Protein AF-A0A2D8MC26-F1 (afdb_monomer_lite)

Structure (mmCIF, N/CA/C/O backbone):
data_AF-A0A2D8MC26-F1
#
_entry.id   AF-A0A2D8MC26-F1
#
loop_
_atom_site.group_PDB
_atom_site.id
_atom_site.type_symbol
_atom_site.label_atom_id
_atom_site.label_alt_id
_atom_site.label_comp_id
_atom_site.label_asym_id
_atom_site.label_entity_id
_atom_site.label_seq_id
_atom_site.pdbx_PDB_ins_code
_atom_site.Cartn_x
_atom_site.Cartn_y
_atom_site.Cartn_z
_atom_site.occupancy
_atom_site.B_iso_or_equiv
_atom_site.auth_seq_id
_atom_site.auth_comp_id
_atom_site.auth_asym_id
_atom_site.auth_atom_id
_atom_site.pdbx_PDB_model_num
ATOM 1 N N . MET A 1 1 ? -9.776 34.701 25.695 1.00 35.31 1 MET A N 1
ATOM 2 C CA . MET A 1 1 ? -8.704 33.719 25.961 1.00 35.31 1 MET A CA 1
ATOM 3 C C . MET A 1 1 ? -8.694 32.726 24.817 1.00 35.31 1 MET A C 1
ATOM 5 O O . MET A 1 1 ? -9.728 32.146 24.522 1.00 35.31 1 MET A O 1
ATOM 9 N N . ALA A 1 2 ? -7.568 32.663 24.114 1.00 38.56 2 ALA A N 1
ATOM 10 C CA . ALA A 1 2 ? -7.334 31.836 22.940 1.00 38.56 2 ALA A CA 1
ATOM 11 C C . ALA A 1 2 ? -7.118 30.366 23.314 1.00 38.56 2 ALA A C 1
ATOM 13 O O . ALA A 1 2 ? -6.585 30.114 24.386 1.00 38.56 2 ALA A O 1
ATOM 14 N N . LEU A 1 3 ? -7.413 29.456 22.381 1.00 38.03 3 LEU A N 1
ATOM 15 C CA . LEU A 1 3 ? -6.476 28.418 21.933 1.00 38.03 3 LEU A CA 1
ATOM 16 C C . LEU A 1 3 ? -6.788 28.076 20.465 1.00 38.03 3 LEU A C 1
ATOM 18 O O . LEU A 1 3 ? -7.494 27.128 20.141 1.00 38.03 3 LEU A O 1
ATOM 22 N N . THR A 1 4 ? -6.243 28.890 19.566 1.00 43.34 4 THR A N 1
ATOM 23 C CA . THR A 1 4 ? -5.916 28.496 18.196 1.00 43.34 4 THR A CA 1
ATOM 24 C C . THR A 1 4 ? -4.873 27.381 18.247 1.00 43.34 4 THR A C 1
ATOM 26 O O . THR A 1 4 ? -3.757 27.596 18.719 1.00 43.34 4 THR A O 1
ATOM 29 N N . ARG A 1 5 ? -5.197 26.194 17.727 1.00 38.28 5 ARG A N 1
ATOM 30 C CA . ARG A 1 5 ? -4.189 25.199 17.346 1.00 38.28 5 ARG A CA 1
ATOM 31 C C . ARG A 1 5 ? -4.563 24.664 15.973 1.00 38.28 5 ARG A C 1
ATOM 33 O O . ARG A 1 5 ? -5.596 24.026 15.809 1.00 38.28 5 ARG A O 1
ATOM 40 N N . GLY A 1 6 ? -3.764 25.066 14.988 1.00 35.97 6 GLY A N 1
ATOM 41 C CA . GLY A 1 6 ? -4.011 24.834 13.576 1.00 35.97 6 GLY A CA 1
ATOM 42 C C . GLY A 1 6 ? -4.187 23.357 13.256 1.00 35.97 6 GLY A C 1
ATOM 43 O O . GLY A 1 6 ? -3.288 22.554 13.490 1.00 35.97 6 GLY A O 1
ATOM 44 N N . ALA A 1 7 ? -5.329 23.025 12.665 1.00 36.72 7 ALA A N 1
ATOM 45 C CA . ALA A 1 7 ? -5.378 21.930 11.719 1.00 36.72 7 ALA A CA 1
ATOM 46 C C . ALA A 1 7 ? -4.773 22.485 10.428 1.00 36.72 7 ALA A C 1
ATOM 48 O O . ALA A 1 7 ? -5.337 23.390 9.809 1.00 36.72 7 ALA A O 1
ATOM 49 N N . GLY A 1 8 ? -3.560 22.032 10.112 1.00 31.98 8 GLY A N 1
ATOM 50 C CA . GLY A 1 8 ? -2.869 22.385 8.882 1.00 31.98 8 GLY A CA 1
ATOM 51 C C . GLY A 1 8 ? -3.785 22.180 7.681 1.00 31.98 8 GLY A C 1
ATOM 52 O O . GLY A 1 8 ? -4.569 21.232 7.635 1.00 31.98 8 GLY A O 1
ATOM 53 N N . ALA A 1 9 ? -3.704 23.111 6.735 1.00 32.16 9 ALA A N 1
ATOM 54 C CA . ALA A 1 9 ? -4.374 23.005 5.453 1.00 32.16 9 ALA A CA 1
ATOM 55 C C . ALA A 1 9 ? -4.124 21.611 4.856 1.00 32.16 9 ALA A C 1
ATOM 57 O O . ALA A 1 9 ? -2.971 21.215 4.695 1.00 32.16 9 ALA A O 1
ATOM 58 N N . CYS A 1 10 ? -5.198 20.874 4.554 1.00 43.25 10 CYS A N 1
ATOM 59 C CA . CYS A 1 10 ? -5.118 19.660 3.748 1.00 43.25 10 CYS A CA 1
ATOM 60 C C . CYS A 1 10 ? -4.499 20.045 2.393 1.00 43.25 10 CYS A C 1
ATOM 62 O O . CYS A 1 10 ? -5.097 20.858 1.680 1.00 43.25 10 CYS A O 1
ATOM 64 N N . PRO A 1 11 ? -3.301 19.549 2.041 1.00 40.38 11 PRO A N 1
ATOM 65 C CA . PRO A 1 11 ? -2.683 19.901 0.777 1.00 40.38 11 PRO A CA 1
ATOM 66 C C . PRO A 1 11 ? -3.402 19.150 -0.347 1.00 40.38 11 PRO A C 1
ATOM 68 O O . PRO A 1 11 ? -3.291 17.936 -0.445 1.00 40.38 11 PRO A O 1
ATOM 71 N N . GLY A 1 12 ? -4.123 19.887 -1.195 1.00 38.31 12 GLY A N 1
ATOM 72 C CA . GLY A 1 12 ? -4.614 19.407 -2.488 1.00 38.31 12 GLY A CA 1
ATOM 73 C C . GLY A 1 12 ? -5.840 18.496 -2.411 1.00 38.31 12 GLY A C 1
ATOM 74 O O . GLY A 1 12 ? -5.843 17.441 -1.791 1.00 38.31 12 GLY A O 1
ATOM 75 N N . THR A 1 13 ? -6.909 18.911 -3.074 1.00 45.69 13 THR A N 1
ATOM 76 C CA . THR A 1 13 ? -8.186 18.207 -3.189 1.00 45.69 13 THR A CA 1
ATOM 77 C C . THR A 1 13 ? -8.021 16.879 -3.940 1.00 45.69 13 THR A C 1
ATOM 79 O O . THR A 1 13 ? -8.183 16.810 -5.154 1.00 45.69 13 THR A O 1
ATOM 82 N N . GLY A 1 14 ? -7.703 15.813 -3.208 1.00 47.81 14 GLY A N 1
ATOM 83 C CA . GLY A 1 14 ? -7.915 14.426 -3.610 1.00 47.81 14 GLY A CA 1
ATOM 84 C C . GLY A 1 14 ? -8.929 13.808 -2.655 1.00 47.81 14 GLY A C 1
ATOM 85 O O . GLY A 1 14 ? -8.631 13.612 -1.480 1.00 47.81 14 GLY A O 1
ATOM 86 N N . TYR A 1 15 ? -10.151 13.555 -3.119 1.00 54.53 15 TYR A N 1
ATOM 87 C CA . TYR A 1 15 ? -11.130 12.827 -2.315 1.00 54.53 15 TYR A CA 1
ATOM 88 C C . TYR A 1 15 ? -10.823 11.333 -2.428 1.00 54.53 15 TYR A C 1
ATOM 90 O O . TYR A 1 15 ? -10.965 10.762 -3.506 1.00 54.53 15 TYR A O 1
ATOM 98 N N . VAL A 1 16 ? -10.411 10.704 -1.326 1.00 58.81 16 VAL A N 1
ATOM 99 C CA . VAL A 1 16 ? -10.297 9.241 -1.250 1.00 58.81 16 VAL A CA 1
ATOM 100 C C . VAL A 1 16 ? -11.665 8.681 -0.882 1.00 58.81 16 VAL A C 1
ATOM 102 O O . VAL A 1 16 ? -12.264 9.095 0.113 1.00 58.81 16 VAL A O 1
ATOM 105 N N . ARG A 1 17 ? -12.180 7.739 -1.673 1.00 67.69 17 ARG A N 1
ATOM 106 C CA . ARG A 1 17 ? -13.452 7.083 -1.370 1.00 67.69 17 ARG A CA 1
ATOM 107 C C . ARG A 1 17 ? -13.255 6.071 -0.243 1.00 67.69 17 ARG A C 1
ATOM 109 O O . ARG A 1 17 ? -12.602 5.049 -0.423 1.00 67.69 17 ARG A O 1
ATOM 116 N N . LEU A 1 18 ? -13.861 6.310 0.911 1.00 63.62 18 LEU A N 1
ATOM 117 C CA . LEU A 1 18 ? -13.946 5.289 1.954 1.00 63.62 18 LEU A CA 1
ATOM 118 C C . LEU A 1 18 ? -15.093 4.336 1.602 1.00 63.62 18 LEU A C 1
ATOM 120 O O . LEU A 1 18 ? -16.228 4.773 1.408 1.00 63.62 18 LEU A O 1
ATOM 124 N N . ILE A 1 19 ? -14.781 3.052 1.442 1.00 62.19 19 ILE A N 1
ATOM 125 C CA . ILE A 1 19 ? -15.764 1.991 1.215 1.00 62.19 19 ILE A CA 1
ATOM 126 C C . ILE A 1 19 ? -15.783 1.138 2.481 1.00 62.19 19 ILE A C 1
ATOM 128 O O . ILE A 1 19 ? -14.904 0.315 2.713 1.00 62.19 19 ILE A O 1
ATOM 132 N N . GLU A 1 20 ? -16.774 1.381 3.331 1.00 60.00 20 GLU A N 1
ATOM 133 C CA . GLU A 1 20 ? -16.921 0.707 4.619 1.00 60.00 20 GLU A CA 1
ATOM 134 C C . GLU A 1 20 ? -17.769 -0.557 4.429 1.00 60.00 20 GLU A C 1
ATOM 136 O O . GLU A 1 20 ? -18.951 -0.477 4.093 1.00 60.00 20 GLU A O 1
ATOM 141 N N . THR A 1 21 ? -17.156 -1.732 4.583 1.00 55.16 21 THR A N 1
ATOM 142 C CA . THR A 1 21 ? -17.836 -3.032 4.437 1.00 55.16 21 THR A CA 1
ATOM 143 C C . THR A 1 21 ? -18.384 -3.582 5.757 1.00 55.16 21 THR A C 1
ATOM 145 O O . THR A 1 21 ? -19.333 -4.356 5.735 1.00 55.16 21 THR A O 1
ATOM 148 N N . GLU A 1 22 ? -17.863 -3.119 6.896 1.00 54.72 22 GLU A N 1
ATOM 149 C CA . GLU A 1 22 ? -18.443 -3.259 8.242 1.00 54.72 22 GLU A CA 1
ATOM 150 C C . GLU A 1 22 ? -18.101 -2.008 9.071 1.00 54.72 22 GLU A C 1
ATOM 152 O O . GLU A 1 22 ? -17.543 -1.067 8.513 1.00 54.72 22 GLU A O 1
ATOM 157 N N . ALA A 1 23 ? -18.441 -1.971 10.370 1.00 48.28 23 ALA A N 1
ATOM 158 C CA . ALA A 1 23 ? -18.174 -0.871 11.308 1.00 48.28 23 ALA A CA 1
ATOM 159 C C . ALA A 1 23 ? -16.666 -0.553 11.447 1.00 48.28 23 ALA A C 1
ATOM 161 O O . ALA A 1 23 ? -16.026 -0.833 12.462 1.00 48.28 23 ALA A O 1
ATOM 162 N N . ALA A 1 24 ? -16.086 0.016 10.399 1.00 55.34 24 ALA A N 1
ATOM 163 C CA . ALA A 1 24 ? -14.725 0.485 10.319 1.00 55.34 24 ALA A CA 1
ATOM 164 C C . ALA A 1 24 ? -14.661 1.856 10.986 1.00 55.34 24 ALA A C 1
ATOM 166 O O . ALA A 1 24 ? -15.517 2.715 10.786 1.00 55.34 24 ALA A O 1
ATOM 167 N N . SER A 1 25 ? -13.659 2.061 11.837 1.00 65.00 25 SER A N 1
ATOM 168 C CA . SER A 1 25 ? -13.464 3.366 12.450 1.00 65.00 25 SER A CA 1
ATOM 169 C C . SER A 1 25 ? -12.679 4.263 11.485 1.00 65.00 25 SER A C 1
ATOM 171 O O . SER A 1 25 ? -11.644 3.830 10.971 1.00 65.00 25 SER A O 1
ATOM 173 N N . PRO A 1 26 ? -13.063 5.540 11.304 1.00 68.62 26 PRO A N 1
ATOM 174 C CA . PRO A 1 26 ? -12.277 6.513 10.537 1.00 68.62 26 PRO A CA 1
ATOM 175 C C . PRO A 1 26 ? -10.796 6.576 10.960 1.00 68.62 26 PRO A C 1
ATOM 177 O O . PRO A 1 26 ? -9.916 6.892 10.160 1.00 68.62 26 PRO A O 1
ATOM 180 N N . GLY A 1 27 ? -10.504 6.217 12.217 1.00 81.75 27 GLY A N 1
ATOM 181 C CA . GLY A 1 27 ? -9.145 6.090 12.740 1.00 81.75 27 GLY A CA 1
ATOM 182 C C . GLY A 1 27 ? -8.311 4.997 12.064 1.00 81.75 27 GLY A C 1
ATOM 183 O O . GLY A 1 27 ? -7.124 5.214 11.840 1.00 81.75 27 GLY A O 1
ATOM 184 N N . ARG A 1 28 ? -8.900 3.855 11.681 1.00 85.12 28 ARG A N 1
ATOM 185 C CA . ARG A 1 28 ? -8.176 2.791 10.964 1.00 85.12 28 ARG A CA 1
ATOM 186 C C . ARG A 1 28 ? -7.791 3.231 9.555 1.00 85.12 28 ARG A C 1
ATOM 188 O O . ARG A 1 28 ? -6.718 2.870 9.085 1.00 85.12 28 ARG A O 1
ATOM 195 N N . ALA A 1 29 ? -8.650 3.976 8.858 1.00 84.44 29 ALA A N 1
ATOM 196 C CA . ALA A 1 29 ? -8.344 4.488 7.519 1.00 84.44 29 ALA A CA 1
ATOM 197 C C . ALA A 1 29 ? -7.187 5.497 7.563 1.00 84.44 29 ALA A C 1
ATOM 199 O O . ALA A 1 29 ? -6.225 5.375 6.804 1.00 84.44 29 ALA A O 1
ATOM 200 N N . ALA A 1 30 ? -7.237 6.439 8.511 1.00 86.06 30 ALA A N 1
ATOM 201 C CA . ALA A 1 30 ? -6.153 7.391 8.743 1.00 86.06 30 ALA A CA 1
ATOM 202 C C . ALA A 1 30 ? -4.840 6.691 9.138 1.00 86.06 30 ALA A C 1
ATOM 204 O O . ALA A 1 30 ? -3.775 7.046 8.638 1.00 86.06 30 ALA A O 1
ATOM 205 N N . TRP A 1 31 ? -4.916 5.664 9.988 1.00 90.69 31 TRP A N 1
ATOM 206 C CA . TRP A 1 31 ? -3.768 4.838 10.359 1.00 90.69 31 TRP A CA 1
ATOM 207 C C . TRP A 1 31 ? -3.137 4.136 9.146 1.00 90.69 31 TRP A C 1
ATOM 209 O O . TRP A 1 31 ? -1.920 4.198 8.977 1.00 90.69 31 TRP A O 1
ATOM 219 N N . ALA A 1 32 ? -3.945 3.531 8.269 1.00 90.56 32 ALA A N 1
ATOM 220 C CA . ALA A 1 32 ? -3.448 2.827 7.087 1.00 90.56 32 ALA A CA 1
ATOM 221 C C . ALA A 1 32 ? -2.748 3.781 6.101 1.00 90.56 32 ALA A C 1
ATOM 223 O O . ALA A 1 32 ? -1.674 3.469 5.588 1.00 90.56 32 ALA A O 1
ATOM 224 N N . LEU A 1 33 ? -3.309 4.978 5.891 1.00 89.50 33 LEU A N 1
ATOM 225 C CA . LEU A 1 33 ? -2.659 6.030 5.101 1.00 89.50 33 LEU A CA 1
ATOM 226 C C . LEU A 1 33 ? -1.339 6.491 5.727 1.00 89.50 33 LEU A C 1
ATOM 228 O O . LEU A 1 33 ? -0.365 6.693 5.008 1.00 89.50 33 LEU A O 1
ATOM 232 N N . GLY A 1 34 ? -1.286 6.620 7.056 1.00 90.44 34 GLY A N 1
ATOM 233 C CA . GLY A 1 34 ? -0.052 6.951 7.769 1.00 90.44 34 GLY A CA 1
ATOM 234 C C . GLY A 1 34 ? 1.043 5.901 7.572 1.00 90.44 34 GLY A C 1
ATOM 235 O O . GLY A 1 34 ? 2.202 6.256 7.380 1.00 90.44 34 GLY A O 1
ATOM 236 N N . ARG A 1 35 ? 0.681 4.613 7.545 1.00 91.38 35 ARG A N 1
ATOM 237 C CA . ARG A 1 35 ? 1.623 3.520 7.259 1.00 91.38 35 ARG A CA 1
ATOM 238 C C . ARG A 1 35 ? 2.158 3.562 5.831 1.00 91.38 35 ARG A C 1
ATOM 240 O O . ARG A 1 35 ? 3.360 3.409 5.630 1.00 91.38 35 ARG A O 1
ATOM 247 N N . LEU A 1 36 ? 1.288 3.812 4.853 1.00 90.25 36 LEU A N 1
ATOM 248 C CA . LEU A 1 36 ? 1.714 4.027 3.471 1.00 90.25 36 LEU A CA 1
ATOM 249 C C . LEU A 1 36 ? 2.694 5.208 3.380 1.00 90.25 36 LEU A C 1
ATOM 251 O O . LEU A 1 36 ? 3.771 5.062 2.813 1.00 90.25 36 LEU A O 1
ATOM 255 N N . ASP A 1 37 ? 2.362 6.351 3.983 1.00 90.75 37 ASP A N 1
ATOM 256 C CA . ASP A 1 37 ? 3.227 7.537 3.994 1.00 90.75 37 ASP A CA 1
ATOM 257 C C . ASP A 1 37 ? 4.594 7.263 4.649 1.00 90.75 37 ASP A C 1
ATOM 259 O O . ASP A 1 37 ? 5.629 7.644 4.099 1.00 90.75 37 ASP A O 1
ATOM 263 N N . ALA A 1 38 ? 4.622 6.536 5.770 1.00 90.12 38 ALA A N 1
ATOM 264 C CA . ALA A 1 38 ? 5.861 6.134 6.435 1.00 90.12 38 ALA A CA 1
ATOM 265 C C . ALA A 1 38 ? 6.741 5.241 5.544 1.00 90.12 38 ALA A C 1
ATOM 267 O O . ALA A 1 38 ? 7.954 5.451 5.473 1.00 90.12 38 ALA A O 1
ATOM 268 N N . TYR A 1 39 ? 6.143 4.291 4.816 1.00 89.56 39 TYR A N 1
ATOM 269 C CA . TYR A 1 39 ? 6.862 3.452 3.854 1.00 89.56 39 TYR A CA 1
ATOM 270 C C . TYR A 1 39 ? 7.430 4.253 2.679 1.00 89.56 39 TYR A C 1
ATOM 272 O O . TYR A 1 39 ? 8.562 4.013 2.247 1.00 89.56 39 TYR A O 1
ATOM 280 N N . LEU A 1 40 ? 6.658 5.212 2.160 1.00 90.00 40 LEU A N 1
ATOM 281 C CA . LEU A 1 40 ? 7.084 6.074 1.057 1.00 90.00 40 LEU A CA 1
ATOM 282 C C . LEU A 1 40 ? 8.234 7.003 1.464 1.00 90.00 40 LEU A C 1
ATOM 284 O O . LEU A 1 40 ? 9.119 7.269 0.654 1.00 90.00 40 LEU A O 1
ATOM 288 N N . LYS A 1 41 ? 8.241 7.461 2.719 1.00 88.88 41 LYS A N 1
ATOM 289 C CA . LYS A 1 41 ? 9.291 8.318 3.291 1.00 88.88 41 LYS A CA 1
ATOM 290 C C . LYS A 1 41 ? 1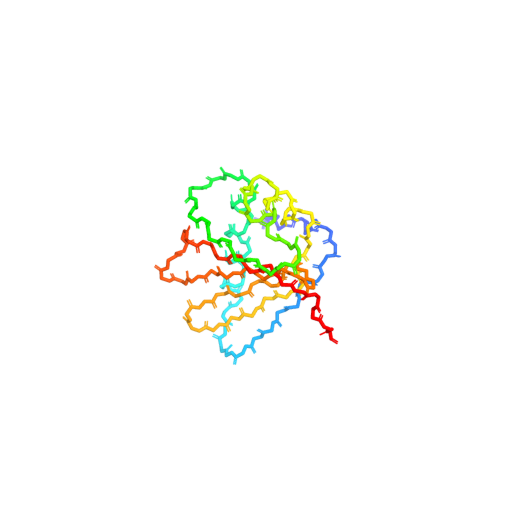0.505 7.558 3.817 1.00 88.88 41 LYS A C 1
ATOM 292 O O . LYS A 1 41 ? 11.427 8.204 4.305 1.00 88.88 41 LYS A O 1
ATOM 297 N N . ASP A 1 42 ? 10.500 6.226 3.737 1.00 85.06 42 ASP A N 1
ATOM 298 C CA . ASP A 1 42 ? 11.539 5.365 4.318 1.00 85.06 42 ASP A CA 1
ATOM 299 C C . ASP A 1 42 ? 11.760 5.660 5.821 1.00 85.06 42 ASP A C 1
ATOM 301 O O . ASP A 1 42 ? 12.872 5.602 6.339 1.00 85.06 42 ASP A O 1
ATOM 305 N N . ALA A 1 43 ? 10.685 6.049 6.519 1.00 80.31 43 ALA A N 1
ATOM 306 C CA . ALA A 1 43 ? 10.736 6.542 7.896 1.00 80.31 43 ALA A CA 1
ATOM 307 C C . ALA A 1 43 ? 10.733 5.415 8.94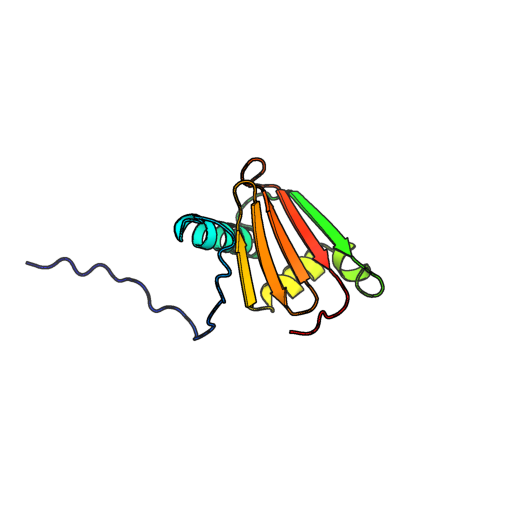2 1.00 80.31 43 ALA A C 1
ATOM 309 O O . ALA A 1 43 ? 11.178 5.619 10.071 1.00 80.31 43 ALA A O 1
ATOM 310 N N . GLU A 1 44 ? 10.233 4.235 8.574 1.00 79.69 44 GLU A N 1
ATOM 311 C CA . GLU A 1 44 ? 10.206 3.034 9.410 1.00 79.69 44 GLU A CA 1
ATOM 312 C C . GLU A 1 44 ? 10.678 1.819 8.597 1.00 79.69 44 GLU A C 1
ATOM 314 O O . GLU A 1 44 ? 10.602 1.799 7.366 1.00 79.69 44 GLU A O 1
ATOM 319 N N . SER A 1 45 ? 11.157 0.785 9.292 1.00 83.94 45 SER A N 1
ATOM 320 C CA . SER A 1 45 ? 11.507 -0.489 8.660 1.00 83.94 45 SER A CA 1
ATOM 321 C C . SER A 1 45 ? 10.238 -1.288 8.378 1.00 83.94 45 SER A C 1
ATOM 323 O O . SER A 1 45 ? 9.581 -1.749 9.304 1.00 83.94 45 SER A O 1
ATOM 325 N N . PHE A 1 46 ? 9.907 -1.464 7.101 1.00 88.25 46 PHE A N 1
ATOM 326 C CA . PHE A 1 46 ? 8.784 -2.291 6.666 1.00 88.25 46 PHE A CA 1
ATOM 327 C C . PHE A 1 46 ? 9.276 -3.531 5.933 1.00 88.25 46 PHE A C 1
ATOM 329 O O . PHE A 1 46 ? 10.203 -3.465 5.121 1.00 88.25 46 PHE A O 1
ATOM 336 N N . THR A 1 47 ? 8.591 -4.649 6.149 1.00 89.81 47 THR A N 1
ATOM 337 C CA . THR A 1 47 ? 8.704 -5.802 5.257 1.00 89.81 47 THR A CA 1
ATOM 338 C C . THR A 1 47 ? 7.719 -5.608 4.113 1.00 89.81 47 THR A C 1
ATOM 340 O O . THR A 1 47 ? 6.514 -5.532 4.339 1.00 89.81 47 THR A O 1
ATOM 343 N N . MET A 1 48 ? 8.223 -5.514 2.882 1.00 89.62 48 MET A N 1
ATOM 344 C CA . MET A 1 48 ? 7.387 -5.368 1.691 1.00 89.62 48 MET A CA 1
ATOM 345 C C . MET A 1 48 ? 7.282 -6.695 0.948 1.00 89.62 48 MET A C 1
ATOM 347 O O . MET A 1 48 ? 8.293 -7.284 0.561 1.00 89.62 48 MET A O 1
ATOM 351 N N . ARG A 1 49 ? 6.050 -7.137 0.702 1.00 93.75 49 ARG A N 1
ATOM 352 C CA . ARG A 1 49 ? 5.738 -8.256 -0.183 1.00 93.75 49 ARG A CA 1
ATOM 353 C C . ARG A 1 49 ? 5.018 -7.722 -1.409 1.00 93.75 49 ARG A C 1
ATOM 355 O O . ARG A 1 49 ? 3.924 -7.188 -1.289 1.00 93.75 49 ARG A O 1
ATOM 362 N N . CYS A 1 50 ? 5.613 -7.890 -2.581 1.00 93.94 50 CYS A N 1
ATOM 363 C CA . CYS A 1 50 ? 5.006 -7.472 -3.837 1.00 93.94 50 CYS A CA 1
ATOM 364 C C . CYS A 1 50 ? 4.646 -8.701 -4.671 1.00 93.94 50 CYS A C 1
ATOM 366 O O . CYS A 1 50 ? 5.479 -9.587 -4.862 1.00 93.94 50 CYS A O 1
ATOM 368 N N . THR A 1 51 ? 3.403 -8.760 -5.135 1.00 94.62 51 THR A N 1
ATOM 369 C CA . THR A 1 51 ? 2.920 -9.746 -6.106 1.00 94.62 51 THR A CA 1
ATOM 370 C C . THR A 1 51 ? 2.466 -8.984 -7.338 1.00 94.62 51 THR A C 1
ATOM 372 O O . THR A 1 51 ? 1.783 -7.975 -7.207 1.00 94.62 51 THR A O 1
ATOM 375 N N . ALA A 1 52 ? 2.853 -9.434 -8.527 1.00 93.50 52 ALA A N 1
ATOM 376 C CA . ALA A 1 52 ? 2.477 -8.777 -9.768 1.00 93.50 52 ALA A CA 1
ATOM 377 C C . ALA A 1 52 ? 1.978 -9.775 -10.808 1.00 93.50 52 ALA A C 1
ATOM 379 O O . ALA A 1 52 ? 2.464 -10.898 -10.917 1.00 93.50 52 ALA A O 1
ATOM 380 N N . GLN A 1 53 ? 1.020 -9.329 -11.611 1.00 90.44 53 GLN A N 1
ATOM 381 C CA . GLN A 1 53 ? 0.655 -9.975 -12.864 1.00 90.44 53 GLN A CA 1
ATOM 382 C C . GLN A 1 53 ? 1.552 -9.457 -13.990 1.00 90.44 53 GLN A C 1
ATOM 384 O O . GLN A 1 53 ? 1.878 -8.271 -14.033 1.00 90.44 53 GLN A O 1
ATOM 389 N N . ASP A 1 54 ? 1.881 -10.299 -14.969 1.00 80.69 54 ASP A N 1
ATOM 390 C CA . ASP A 1 54 ? 2.558 -9.835 -16.182 1.00 80.69 54 ASP A CA 1
ATOM 391 C C . ASP A 1 54 ? 1.703 -8.798 -16.941 1.00 80.69 54 ASP A C 1
ATOM 393 O O . ASP A 1 54 ? 0.498 -9.025 -17.155 1.00 80.69 54 ASP A O 1
ATOM 397 N N . PRO A 1 55 ? 2.292 -7.669 -17.395 1.00 85.50 55 PRO A N 1
ATOM 398 C CA . PRO A 1 55 ? 3.730 -7.355 -17.484 1.00 85.50 55 PRO A CA 1
ATOM 399 C C . PRO A 1 55 ? 4.297 -6.484 -16.335 1.00 85.50 55 PRO A C 1
ATOM 401 O O . PRO A 1 55 ? 5.333 -5.850 -16.512 1.00 85.50 55 PRO A O 1
ATOM 404 N N . LEU A 1 56 ? 3.622 -6.396 -15.184 1.00 88.06 56 LEU A N 1
ATOM 405 C CA . LEU A 1 56 ? 3.985 -5.505 -14.066 1.00 88.06 56 LEU A CA 1
ATOM 406 C C . LEU A 1 56 ? 5.062 -6.091 -13.133 1.00 88.06 56 LEU A C 1
ATOM 408 O O . LEU A 1 56 ? 5.545 -5.395 -12.243 1.00 88.06 56 LEU A O 1
ATOM 412 N N . GLN A 1 57 ? 5.476 -7.344 -13.348 1.00 89.50 57 GLN A N 1
ATOM 413 C CA . GLN A 1 57 ? 6.505 -8.026 -12.552 1.00 89.50 57 GLN A CA 1
ATOM 414 C C . GLN A 1 57 ? 7.804 -7.219 -12.345 1.00 89.50 57 GLN A C 1
ATOM 416 O O . GLN A 1 57 ? 8.259 -7.150 -11.201 1.00 89.50 57 GLN A O 1
ATOM 421 N N . PRO A 1 58 ? 8.350 -6.509 -13.358 1.00 89.81 58 PRO A N 1
ATOM 422 C CA . PRO A 1 58 ? 9.571 -5.718 -13.191 1.00 89.81 58 PRO A CA 1
ATOM 423 C C . PRO A 1 58 ? 9.468 -4.591 -12.154 1.00 89.81 58 PRO A C 1
ATOM 425 O O . PRO A 1 58 ? 10.486 -4.020 -11.767 1.00 89.81 58 PRO A O 1
ATOM 428 N N . GLU A 1 59 ? 8.258 -4.213 -11.741 1.00 88.88 59 GLU A N 1
ATOM 429 C CA . GLU A 1 59 ? 8.048 -3.228 -10.683 1.00 88.88 59 GLU A CA 1
ATOM 430 C C . GLU A 1 59 ? 8.148 -3.845 -9.288 1.00 88.88 59 GLU A C 1
ATOM 432 O O . GLU A 1 59 ? 8.651 -3.191 -8.382 1.00 88.88 59 GLU A O 1
ATOM 437 N N . CYS A 1 60 ? 7.729 -5.103 -9.119 1.00 91.12 60 CYS A N 1
ATOM 438 C CA . CYS A 1 60 ? 7.924 -5.842 -7.871 1.00 91.12 60 CYS A CA 1
ATOM 439 C C . CYS A 1 60 ? 9.377 -6.286 -7.667 1.00 91.12 60 CYS A C 1
ATOM 441 O O . CYS A 1 60 ? 9.813 -6.418 -6.524 1.00 91.12 60 CYS A O 1
ATOM 443 N N . ASP A 1 61 ? 10.121 -6.504 -8.753 1.00 90.81 61 ASP A N 1
ATOM 444 C CA . ASP A 1 61 ? 11.518 -6.952 -8.699 1.00 90.81 61 ASP A CA 1
ATOM 445 C C . ASP A 1 61 ? 12.481 -5.850 -8.208 1.00 90.81 61 ASP A C 1
ATOM 447 O O . ASP A 1 61 ? 13.596 -6.143 -7.775 1.00 90.81 61 ASP A O 1
ATOM 451 N N . ASP A 1 62 ? 12.056 -4.581 -8.253 1.00 90.94 62 ASP A N 1
ATOM 452 C CA . ASP A 1 62 ? 12.833 -3.420 -7.816 1.00 90.94 62 ASP A CA 1
ATOM 453 C C . ASP A 1 62 ? 12.043 -2.597 -6.776 1.00 90.94 62 ASP A C 1
ATOM 455 O O . ASP A 1 62 ? 11.162 -1.805 -7.134 1.00 90.94 62 ASP A O 1
ATOM 459 N N . PRO A 1 63 ? 12.382 -2.714 -5.477 1.00 86.94 63 PRO A N 1
ATOM 460 C CA . PRO A 1 63 ? 11.711 -1.978 -4.408 1.00 86.94 63 PRO A CA 1
ATOM 461 C C . PRO A 1 63 ? 11.711 -0.456 -4.596 1.00 86.94 63 PRO A C 1
ATOM 463 O O . PRO A 1 63 ? 10.774 0.217 -4.161 1.00 86.94 63 PRO A O 1
ATOM 466 N N . ALA A 1 64 ? 12.737 0.109 -5.244 1.00 88.75 64 ALA A N 1
ATOM 467 C CA . ALA A 1 64 ? 12.802 1.543 -5.496 1.00 88.75 64 ALA A CA 1
ATOM 468 C C . ALA A 1 64 ? 11.795 1.965 -6.574 1.00 88.75 64 ALA A C 1
ATOM 470 O O . ALA A 1 64 ? 11.156 3.010 -6.431 1.00 88.75 64 ALA A O 1
ATOM 471 N N . ARG A 1 65 ? 11.595 1.144 -7.616 1.00 89.81 65 ARG A N 1
ATOM 472 C CA . ARG A 1 65 ? 10.554 1.380 -8.634 1.00 89.81 65 ARG A CA 1
ATOM 473 C C . ARG A 1 6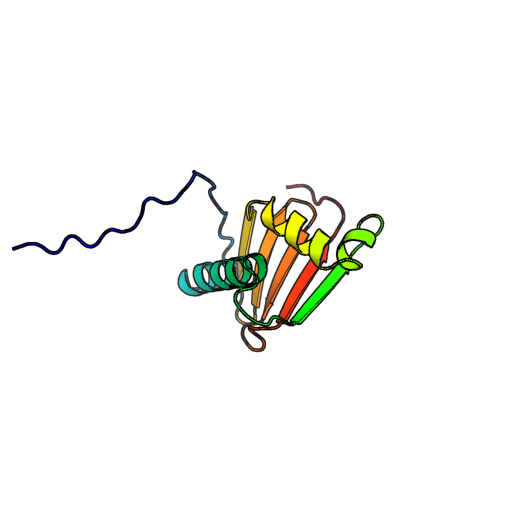5 ? 9.161 1.266 -8.048 1.00 89.81 65 ARG A C 1
ATOM 475 O O . ARG A 1 65 ? 8.350 2.160 -8.282 1.00 89.81 65 ARG A O 1
ATOM 482 N N . LEU A 1 66 ? 8.911 0.222 -7.256 1.00 90.81 66 LEU A N 1
ATOM 483 C CA . LEU A 1 66 ? 7.637 0.047 -6.566 1.00 90.81 66 LEU A CA 1
ATOM 484 C C . LEU A 1 66 ? 7.307 1.278 -5.718 1.00 90.81 66 LEU A C 1
ATOM 486 O O . LEU A 1 66 ? 6.233 1.862 -5.846 1.00 90.81 66 LEU A O 1
ATOM 490 N N . ARG A 1 67 ? 8.260 1.724 -4.893 1.00 90.31 67 ARG A N 1
ATOM 491 C CA . ARG A 1 67 ? 8.084 2.903 -4.042 1.00 90.31 67 ARG A CA 1
ATOM 492 C C . ARG A 1 67 ? 7.854 4.174 -4.860 1.00 90.31 67 ARG A C 1
ATOM 494 O O . ARG A 1 67 ? 6.951 4.939 -4.532 1.00 90.31 67 ARG A O 1
ATOM 501 N N . ALA A 1 68 ? 8.623 4.390 -5.928 1.00 88.94 68 ALA A N 1
ATOM 502 C CA . ALA A 1 68 ? 8.450 5.545 -6.808 1.00 88.94 68 ALA A CA 1
ATOM 503 C C . ALA A 1 68 ? 7.056 5.565 -7.449 1.00 88.94 68 ALA A C 1
ATOM 505 O O . ALA A 1 68 ? 6.401 6.604 -7.454 1.00 88.94 68 ALA A O 1
ATOM 506 N N . ARG A 1 69 ? 6.563 4.415 -7.916 1.00 88.12 69 ARG A N 1
ATOM 507 C CA . ARG A 1 69 ? 5.200 4.293 -8.433 1.00 88.12 69 ARG A CA 1
ATOM 508 C C . ARG A 1 69 ? 4.160 4.646 -7.378 1.00 88.12 69 ARG A C 1
ATOM 510 O O . ARG A 1 69 ? 3.311 5.502 -7.625 1.00 88.12 69 ARG A O 1
ATOM 517 N N . LEU A 1 70 ? 4.233 4.005 -6.213 1.00 89.44 70 LEU A N 1
ATOM 518 C CA . LEU A 1 70 ? 3.275 4.223 -5.131 1.00 89.44 70 LEU A CA 1
ATOM 519 C C . LEU A 1 70 ? 3.275 5.689 -4.664 1.00 89.44 70 LEU A C 1
ATOM 521 O O . LEU A 1 70 ? 2.223 6.205 -4.311 1.00 89.44 70 LEU A O 1
ATOM 525 N N . ALA A 1 71 ? 4.420 6.380 -4.730 1.00 87.69 71 ALA A N 1
ATOM 526 C CA . ALA A 1 71 ? 4.532 7.805 -4.412 1.00 87.69 71 ALA A CA 1
ATOM 527 C C . ALA A 1 71 ? 3.880 8.735 -5.452 1.00 87.69 71 ALA A C 1
ATOM 529 O O . ALA A 1 71 ? 3.511 9.859 -5.119 1.00 87.69 71 ALA A O 1
ATOM 530 N N . THR A 1 72 ? 3.758 8.302 -6.711 1.00 84.19 72 THR A N 1
ATOM 531 C CA . THR A 1 72 ? 3.134 9.109 -7.779 1.00 84.19 72 THR A CA 1
ATOM 532 C C . THR A 1 72 ? 1.615 8.983 -7.831 1.00 84.19 72 THR A C 1
ATOM 534 O O . THR A 1 72 ? 0.947 9.837 -8.413 1.00 84.19 72 THR A O 1
ATOM 537 N N . ALA A 1 73 ? 1.063 7.930 -7.234 1.00 80.12 73 ALA A N 1
ATOM 538 C CA . ALA A 1 73 ? -0.358 7.642 -7.273 1.00 80.12 73 ALA A CA 1
ATOM 539 C C . ALA A 1 73 ? -1.081 8.216 -6.047 1.00 80.12 73 ALA A C 1
ATOM 541 O O . ALA A 1 73 ? -0.576 8.206 -4.927 1.00 80.12 73 ALA A O 1
ATOM 542 N N . THR A 1 74 ? -2.295 8.721 -6.265 1.00 78.44 74 THR A N 1
ATOM 543 C CA . THR A 1 74 ? -3.174 9.169 -5.178 1.00 78.44 74 THR A CA 1
ATOM 544 C C . THR A 1 74 ? -4.128 8.034 -4.822 1.00 78.44 74 THR A C 1
ATOM 546 O O . THR A 1 74 ? -4.856 7.605 -5.718 1.00 78.44 74 THR A O 1
ATOM 549 N N . PRO A 1 75 ? -4.184 7.579 -3.554 1.00 84.62 75 PRO A N 1
ATOM 550 C CA . PRO A 1 75 ? -5.130 6.552 -3.134 1.00 84.62 75 PRO A CA 1
ATOM 551 C C . PRO A 1 75 ? -6.559 6.873 -3.581 1.00 84.62 75 PRO A C 1
ATOM 553 O O . PRO A 1 75 ? -7.081 7.950 -3.303 1.00 84.62 75 PRO A O 1
ATOM 556 N N . LEU A 1 76 ? -7.198 5.937 -4.276 1.00 86.25 76 LEU A N 1
ATOM 557 C CA . LEU A 1 76 ? -8.549 6.100 -4.813 1.00 86.25 76 LEU A CA 1
ATOM 558 C C . LEU A 1 76 ? -9.606 5.657 -3.811 1.00 86.25 76 LEU A C 1
ATOM 560 O O . LEU A 1 76 ? -10.651 6.297 -3.678 1.00 86.25 76 LEU A O 1
ATOM 564 N N . ALA A 1 77 ? -9.343 4.552 -3.113 1.00 86.19 77 ALA A N 1
ATOM 565 C CA . ALA A 1 77 ? -10.269 4.021 -2.134 1.00 86.19 77 ALA A CA 1
ATOM 566 C C . ALA A 1 77 ? -9.569 3.310 -0.983 1.00 86.19 77 ALA A C 1
ATOM 568 O O . ALA A 1 77 ? -8.476 2.774 -1.140 1.00 86.19 77 ALA A O 1
ATOM 569 N N . ILE A 1 78 ? -10.239 3.263 0.165 1.00 88.88 78 ILE A N 1
ATOM 570 C CA . ILE A 1 78 ? -9.833 2.426 1.294 1.00 88.88 78 ILE A CA 1
ATOM 571 C C . ILE A 1 78 ? -11.020 1.555 1.671 1.00 88.88 78 ILE A C 1
ATOM 573 O O . ILE A 1 78 ? -12.108 2.071 1.920 1.00 88.88 78 ILE A O 1
ATOM 577 N N . THR A 1 79 ? -10.796 0.246 1.691 1.00 89.25 79 THR A N 1
ATOM 578 C CA . THR A 1 79 ? -11.738 -0.762 2.183 1.00 89.25 79 THR A CA 1
ATOM 579 C C . THR A 1 79 ? -11.174 -1.371 3.453 1.00 89.25 79 THR A C 1
ATOM 581 O O . THR A 1 79 ? -9.963 -1.573 3.549 1.00 89.25 79 THR A O 1
ATOM 584 N N . GLN A 1 80 ? -12.020 -1.617 4.449 1.00 86.56 80 GLN A N 1
ATOM 585 C CA . GLN A 1 80 ? -11.572 -2.103 5.752 1.00 86.56 80 GLN A CA 1
ATOM 586 C C . GLN A 1 80 ? -12.523 -3.152 6.294 1.00 86.56 80 GLN A C 1
ATOM 588 O O . GLN A 1 80 ? -13.744 -3.006 6.192 1.00 86.56 80 GLN A O 1
ATOM 593 N N . ASP A 1 81 ? -11.949 -4.156 6.938 1.00 85.38 81 ASP A N 1
ATOM 594 C CA . ASP A 1 81 ? -12.684 -5.132 7.724 1.00 85.38 81 ASP A CA 1
ATOM 595 C C . ASP A 1 81 ? -12.096 -5.239 9.145 1.00 85.38 81 ASP A C 1
ATOM 597 O O . ASP A 1 81 ? -11.536 -4.279 9.693 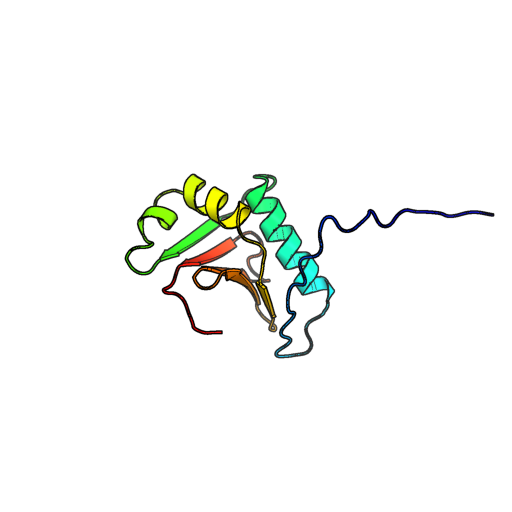1.00 85.38 81 ASP A O 1
ATOM 601 N N . GLN A 1 82 ? -12.299 -6.379 9.804 1.00 85.56 82 GLN A N 1
ATOM 602 C CA . GLN A 1 82 ? -11.791 -6.620 11.153 1.00 85.56 82 GLN A CA 1
ATOM 603 C C . GLN A 1 82 ? -10.298 -6.971 11.196 1.00 85.56 82 GLN A C 1
ATOM 605 O O . GLN A 1 82 ? -9.683 -6.804 12.249 1.00 85.56 82 GLN A O 1
ATOM 610 N N . ALA A 1 83 ? -9.722 -7.451 10.095 1.00 89.81 83 ALA A N 1
ATOM 611 C CA . ALA A 1 83 ? -8.376 -8.007 10.020 1.00 89.81 83 ALA A CA 1
ATOM 612 C C . ALA A 1 83 ? -7.394 -7.099 9.267 1.00 89.81 83 ALA A C 1
ATOM 614 O O . ALA A 1 83 ? -6.213 -7.060 9.620 1.00 89.81 83 ALA A O 1
ATOM 615 N N . GLU A 1 84 ? -7.863 -6.348 8.270 1.00 92.00 84 GLU A N 1
ATOM 616 C CA . GLU A 1 84 ? -6.989 -5.568 7.401 1.00 92.00 84 GLU A CA 1
ATOM 617 C C . GLU A 1 84 ? -7.607 -4.272 6.866 1.00 92.00 84 GLU A C 1
ATOM 619 O O . GLU A 1 84 ? -8.822 -4.060 6.818 1.00 92.00 84 GLU A O 1
ATOM 624 N N . ALA A 1 85 ? -6.712 -3.385 6.436 1.00 92.00 85 ALA A N 1
ATOM 625 C CA . ALA A 1 85 ? -7.028 -2.252 5.589 1.00 92.00 85 ALA A CA 1
ATOM 626 C C . ALA A 1 85 ? -6.458 -2.497 4.189 1.00 92.00 85 ALA A C 1
ATOM 628 O O . ALA A 1 85 ? -5.255 -2.712 4.032 1.00 92.00 85 ALA A O 1
ATOM 629 N N . ARG A 1 86 ? -7.310 -2.381 3.171 1.00 93.44 86 ARG A N 1
ATOM 630 C CA . ARG A 1 86 ? -6.924 -2.398 1.762 1.00 93.44 86 ARG A CA 1
ATOM 631 C C . ARG A 1 86 ? -7.041 -0.998 1.177 1.00 93.44 86 ARG A C 1
ATOM 633 O O . ARG A 1 86 ? -8.120 -0.412 1.157 1.00 93.44 86 ARG A O 1
ATOM 640 N N . ILE A 1 87 ? -5.934 -0.469 0.684 1.00 92.06 87 ILE A N 1
ATOM 641 C CA . ILE A 1 87 ? -5.824 0.813 0.002 1.00 92.06 87 ILE A CA 1
ATOM 642 C C . ILE A 1 87 ? -5.705 0.539 -1.494 1.00 92.06 87 ILE A C 1
ATOM 644 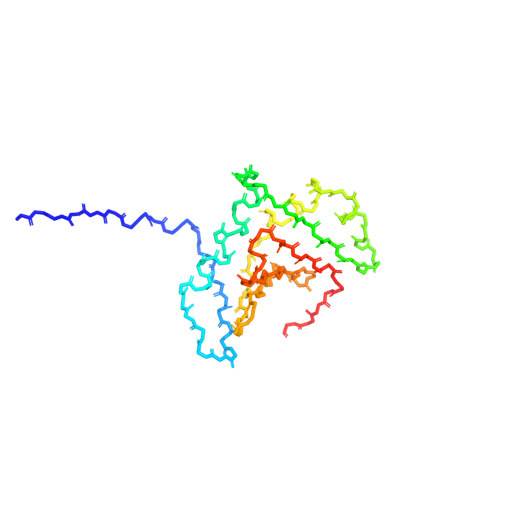O O . ILE A 1 87 ? -4.704 -0.003 -1.954 1.00 92.06 87 ILE A O 1
ATOM 648 N N . ARG A 1 88 ? -6.703 0.952 -2.267 1.00 91.44 88 ARG A N 1
ATOM 649 C CA . ARG A 1 88 ? -6.598 0.996 -3.723 1.00 91.44 88 ARG A CA 1
ATOM 650 C C . ARG A 1 88 ? -5.823 2.235 -4.130 1.00 91.44 88 ARG A C 1
ATOM 652 O O . ARG A 1 88 ? -6.286 3.349 -3.891 1.00 91.44 88 ARG A O 1
ATOM 659 N N . ILE A 1 89 ? -4.658 2.036 -4.730 1.00 89.25 89 ILE A N 1
ATOM 660 C CA . ILE A 1 89 ? -3.714 3.099 -5.081 1.00 89.25 89 ILE A CA 1
ATOM 661 C C . ILE A 1 89 ? -4.034 3.668 -6.463 1.00 89.25 89 ILE A C 1
ATOM 663 O O . ILE A 1 89 ? -4.115 4.879 -6.627 1.00 89.25 89 ILE A O 1
ATOM 667 N N . ASP A 1 90 ? -4.268 2.797 -7.442 1.00 86.81 90 ASP A N 1
ATOM 668 C CA . ASP A 1 90 ? -4.721 3.147 -8.790 1.00 86.81 90 ASP A CA 1
ATOM 669 C C . ASP A 1 90 ? -5.579 1.997 -9.372 1.00 86.81 90 ASP A C 1
ATOM 671 O O . ASP A 1 90 ? -5.993 1.094 -8.645 1.00 86.81 90 ASP A O 1
ATOM 675 N N . SER A 1 91 ? -5.894 2.004 -10.674 1.00 86.50 91 SER A N 1
ATOM 676 C CA . SER A 1 91 ? -6.664 0.917 -11.319 1.00 86.50 91 SER A CA 1
ATOM 677 C C . SER A 1 91 ? -5.952 -0.444 -11.345 1.00 86.50 91 SER A C 1
ATOM 679 O O . SER A 1 91 ? -6.548 -1.439 -11.749 1.00 86.50 91 SER A O 1
ATOM 681 N N . THR A 1 92 ? -4.674 -0.477 -10.992 1.00 89.62 92 THR A N 1
ATOM 682 C CA . THR A 1 92 ? -3.716 -1.567 -11.219 1.00 89.62 92 THR A CA 1
ATOM 683 C C . THR A 1 92 ? -2.909 -1.933 -9.974 1.00 89.62 92 THR A C 1
ATOM 685 O O . THR A 1 92 ? -2.070 -2.822 -10.055 1.00 89.62 92 THR A O 1
ATOM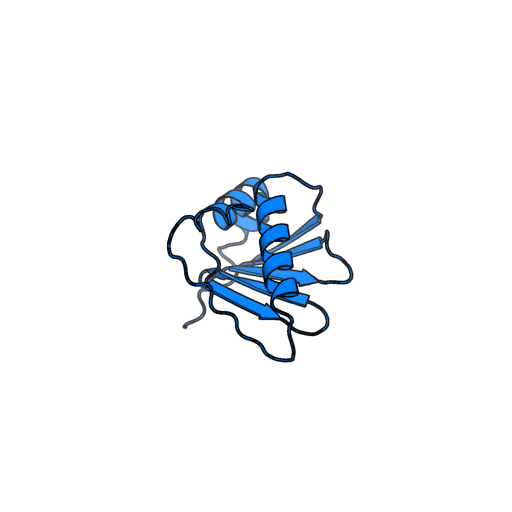 688 N N . ALA A 1 93 ? -3.114 -1.255 -8.847 1.00 91.69 93 ALA A N 1
ATOM 689 C CA . ALA A 1 93 ? -2.333 -1.451 -7.639 1.00 91.69 93 ALA A CA 1
ATOM 690 C C . ALA A 1 93 ? -3.220 -1.359 -6.399 1.00 91.69 93 ALA A C 1
ATOM 692 O O . ALA A 1 93 ? -3.849 -0.328 -6.134 1.00 91.69 93 ALA A O 1
ATOM 693 N N . ASP A 1 94 ? -3.192 -2.422 -5.606 1.00 93.88 94 ASP A N 1
ATOM 694 C CA . ASP A 1 94 ? -3.838 -2.502 -4.307 1.00 93.88 94 ASP A CA 1
ATOM 695 C C . ASP A 1 94 ? -2.779 -2.795 -3.233 1.00 93.88 94 ASP A C 1
ATOM 697 O O . ASP A 1 94 ? -1.934 -3.673 -3.387 1.00 93.88 94 ASP A O 1
ATOM 701 N N . LEU A 1 95 ? -2.822 -2.059 -2.126 1.00 94.50 95 LEU A N 1
ATOM 702 C CA . LEU A 1 95 ? -1.963 -2.256 -0.963 1.00 94.50 95 LEU A CA 1
ATOM 703 C C . LEU A 1 95 ? -2.799 -2.755 0.212 1.00 94.50 95 LEU A C 1
ATOM 705 O O . LEU A 1 95 ? -3.846 -2.198 0.515 1.00 94.50 95 LEU A O 1
ATOM 709 N N . THR A 1 96 ? -2.325 -3.787 0.892 1.00 95.75 96 THR A N 1
ATOM 710 C CA . THR A 1 96 ? -2.988 -4.408 2.037 1.00 95.75 96 THR A CA 1
ATOM 711 C C . THR A 1 96 ? -2.086 -4.323 3.258 1.00 95.75 96 THR A C 1
ATOM 713 O O . THR A 1 96 ? -0.887 -4.608 3.182 1.00 95.75 96 THR A O 1
ATOM 716 N N . ILE A 1 97 ? -2.679 -3.925 4.381 1.00 94.31 97 ILE A N 1
ATOM 717 C CA . ILE A 1 97 ? -2.030 -3.834 5.686 1.00 94.31 97 ILE A CA 1
ATOM 718 C C . ILE A 1 97 ? -2.876 -4.614 6.676 1.00 94.31 97 ILE A C 1
ATOM 720 O O . ILE A 1 97 ? -4.007 -4.222 6.974 1.00 94.31 97 ILE A O 1
ATOM 724 N N . ARG A 1 98 ? -2.319 -5.697 7.209 1.00 93.94 98 ARG A N 1
ATOM 725 C CA . ARG A 1 98 ? -2.978 -6.465 8.262 1.00 93.94 98 ARG A CA 1
ATOM 726 C C . ARG A 1 98 ? -2.742 -5.801 9.613 1.00 93.94 98 ARG A C 1
ATOM 728 O O . ARG A 1 98 ? -1.656 -5.289 9.884 1.00 93.94 98 ARG A O 1
ATOM 735 N N . TYR A 1 99 ? -3.759 -5.788 10.467 1.00 90.38 99 TYR A N 1
ATOM 736 C CA . TYR A 1 99 ? -3.664 -5.127 11.770 1.00 90.38 99 TYR A CA 1
ATOM 737 C C . TYR A 1 99 ? -2.784 -5.892 12.769 1.00 90.38 99 TYR A C 1
ATOM 739 O O . TYR A 1 99 ? -2.233 -5.277 13.680 1.00 90.38 99 TYR A O 1
ATOM 747 N N . ASP A 1 100 ? -2.645 -7.209 12.602 1.00 92.44 100 ASP A N 1
ATOM 748 C CA . ASP A 1 100 ? -1.789 -8.076 13.420 1.00 92.44 100 ASP A CA 1
ATOM 749 C C . ASP A 1 100 ? -0.310 -8.047 13.000 1.00 92.44 100 ASP A C 1
ATOM 751 O O . ASP A 1 100 ? 0.565 -8.323 13.817 1.00 92.44 100 ASP A O 1
ATOM 755 N N . GLU A 1 101 ? -0.022 -7.643 11.762 1.00 91.50 101 GLU A N 1
ATOM 756 C CA . GLU A 1 101 ? 1.330 -7.509 11.213 1.00 91.50 101 GLU A CA 1
ATOM 757 C C . GLU A 1 101 ? 1.527 -6.107 10.605 1.00 91.50 101 GLU A C 1
ATOM 759 O O . GLU A 1 101 ? 1.691 -5.953 9.394 1.00 91.50 101 GLU A O 1
ATOM 764 N N . PRO A 1 102 ? 1.516 -5.039 11.421 1.00 86.00 102 PRO A N 1
ATOM 765 C CA . PRO A 1 102 ? 1.372 -3.675 10.919 1.00 86.00 102 PRO A CA 1
ATOM 766 C C . PRO A 1 102 ? 2.631 -3.126 10.223 1.00 86.00 102 PRO A C 1
ATOM 768 O O . PRO A 1 102 ? 2.579 -2.036 9.658 1.00 86.00 102 PRO A O 1
ATOM 771 N N . GLU A 1 103 ? 3.757 -3.835 10.307 1.00 88.38 103 GLU A N 1
ATOM 772 C CA . GLU A 1 103 ? 5.016 -3.541 9.603 1.00 88.38 103 GLU A CA 1
ATOM 773 C C . GLU A 1 103 ? 5.160 -4.346 8.298 1.00 88.38 103 GLU A C 1
ATOM 775 O O . GLU A 1 103 ? 6.116 -4.146 7.546 1.00 88.38 103 GLU A O 1
ATOM 780 N N . ALA A 1 104 ? 4.218 -5.249 8.010 1.00 91.88 104 ALA A N 1
ATOM 781 C CA . ALA A 1 104 ? 4.173 -6.019 6.778 1.00 91.88 104 ALA A CA 1
ATOM 782 C C . ALA A 1 104 ? 3.197 -5.366 5.791 1.00 91.88 104 ALA A C 1
ATOM 784 O O . ALA A 1 104 ? 1.982 -5.342 5.995 1.00 91.88 104 ALA A O 1
ATOM 785 N N . LEU A 1 105 ? 3.740 -4.844 4.695 1.00 93.38 105 LEU A N 1
ATOM 786 C CA . LEU A 1 105 ? 2.972 -4.273 3.596 1.00 93.38 105 LEU A CA 1
ATOM 787 C C . LEU A 1 105 ? 2.895 -5.293 2.468 1.00 93.38 105 LEU A C 1
ATOM 789 O O . LEU A 1 105 ? 3.917 -5.837 2.047 1.00 93.38 105 LEU A O 1
ATOM 793 N N . SER A 1 106 ? 1.689 -5.541 1.969 1.00 96.12 106 SER A N 1
ATOM 794 C CA . SER A 1 106 ? 1.481 -6.380 0.788 1.00 96.12 106 SER A CA 1
ATOM 795 C C . SER A 1 106 ? 0.968 -5.530 -0.363 1.00 96.12 106 SER A C 1
ATOM 797 O O . SER A 1 106 ? -0.079 -4.906 -0.231 1.00 96.12 106 SER A O 1
ATOM 799 N N . VAL A 1 107 ? 1.684 -5.499 -1.482 1.00 94.94 107 VAL A N 1
ATOM 800 C CA . VAL A 1 107 ? 1.256 -4.827 -2.713 1.00 94.94 107 VAL A CA 1
ATOM 801 C C . VAL A 1 107 ? 0.908 -5.876 -3.754 1.00 94.94 107 VAL A C 1
ATOM 803 O O . VAL A 1 107 ? 1.708 -6.769 -4.030 1.00 94.94 107 VAL A O 1
ATOM 806 N N . ASP A 1 108 ? -0.276 -5.749 -4.334 1.00 95.00 108 ASP A N 1
ATOM 807 C CA . ASP A 1 108 ? -0.722 -6.524 -5.482 1.00 95.00 108 ASP A CA 1
ATOM 808 C C . ASP A 1 108 ? -0.814 -5.603 -6.700 1.00 95.00 108 ASP A C 1
ATOM 810 O O . ASP A 1 108 ? -1.589 -4.643 -6.712 1.00 95.00 108 ASP A O 1
ATOM 814 N N . LEU A 1 109 ? 0.010 -5.877 -7.710 1.00 93.88 109 LEU A N 1
ATOM 815 C CA . LEU A 1 109 ? -0.026 -5.219 -9.008 1.00 93.88 109 LEU A CA 1
ATOM 816 C C . LEU A 1 109 ? -0.790 -6.103 -9.991 1.00 93.88 109 LEU A C 1
ATOM 818 O O . LEU A 1 109 ? -0.377 -7.214 -10.326 1.00 93.88 109 LEU A O 1
ATOM 822 N N . HIS A 1 110 ? -1.899 -5.599 -10.501 1.00 91.62 110 HIS A N 1
ATOM 823 C CA . HIS A 1 110 ? -2.810 -6.347 -11.352 1.00 91.62 110 HIS A CA 1
ATOM 824 C C . HIS A 1 110 ? -3.169 -5.564 -12.611 1.00 91.62 110 HIS A C 1
ATOM 826 O O . HIS A 1 110 ? -2.923 -4.365 -12.739 1.00 91.62 110 HIS A O 1
ATOM 832 N N . ARG A 1 111 ? -3.786 -6.248 -13.579 1.00 87.38 111 ARG A N 1
ATOM 833 C CA . ARG A 1 111 ? -4.345 -5.574 -14.758 1.00 87.38 111 ARG A CA 1
ATOM 834 C C . ARG A 1 111 ? -5.418 -4.555 -14.353 1.00 87.38 111 ARG A C 1
ATOM 836 O O . ARG A 1 111 ? -6.071 -4.760 -13.327 1.00 87.38 111 ARG A O 1
ATOM 843 N N . PRO A 1 112 ? -5.636 -3.496 -15.157 1.00 83.56 112 PRO A N 1
ATOM 844 C CA . PRO A 1 112 ? -6.634 -2.486 -14.848 1.00 83.56 112 PRO A CA 1
ATOM 845 C C . PRO A 1 112 ? -8.004 -3.123 -14.627 1.00 83.56 112 PRO A C 1
ATOM 847 O O . PRO A 1 112 ? -8.512 -3.812 -15.516 1.00 83.56 112 PRO A O 1
ATOM 850 N N . VAL A 1 113 ? -8.601 -2.900 -13.460 1.00 70.62 113 VAL A N 1
ATOM 851 C CA . VAL A 1 113 ? -9.993 -3.287 -13.209 1.00 70.62 113 VAL A CA 1
ATOM 852 C C . VAL A 1 113 ? -10.918 -2.125 -13.586 1.00 70.62 113 VAL A C 1
ATOM 854 O O . VAL A 1 113 ? -10.616 -0.982 -13.235 1.00 70.62 113 VAL A O 1
ATOM 857 N N . PRO A 1 114 ? -12.013 -2.371 -14.332 1.00 61.38 114 PRO A N 1
ATOM 858 C CA . PRO A 1 114 ? -12.982 -1.327 -14.646 1.00 61.38 114 PRO A CA 1
ATOM 859 C C . PRO A 1 114 ? -13.653 -0.811 -13.364 1.00 61.38 114 PRO A C 1
ATOM 861 O O . PRO A 1 114 ? -13.911 -1.585 -12.439 1.00 61.38 114 PRO A O 1
ATOM 864 N N . PHE A 1 115 ? -13.882 0.504 -13.329 1.00 54.94 115 PHE A N 1
ATOM 865 C CA . PHE A 1 115 ? -14.483 1.238 -12.211 1.00 54.94 115 PHE A CA 1
ATOM 866 C C . PHE A 1 115 ? -16.005 1.107 -12.165 1.00 54.94 115 PHE A C 1
ATOM 868 O O . PHE A 1 115 ? -16.626 1.082 -13.253 1.00 54.94 115 PHE A O 1
#

Foldseek 3Di:
DDDDDDPPPPPDDDDAAEDEPDPDDPVQVVLLVVLLVCVLVVVDQAAEAEAEDPPCVVCRVDVVSVSVVLVVFDFRYWYDDPFWIWTRRDQFKIWIAGPVRRRYIYIYGHDGDDD

Radius of gyration: 15.4 Å; chains: 1; bounding box: 31×44×43 Å

Sequence (115 aa):
MALTRGAGACPGTGYVRLIETEAASPGRAAWALGRLDAYLKDAESFTMRCTAQDPLQPECDDPARLRARLATATPLAITQDQAEARIRIDSTADLTIRYDEPEALSVDLHRPVPF

pLDDT: mean 79.25, std 18.36, range [31.98, 96.12]

Secondary structure (DSSP, 8-state):
-----------S----EEEESSS--HHHHHHHHHHHHHHHTT-S--EEEEEE-TTSHHHHS-HHHHHHHHHHSPP-EEEE-SSEEEEEEETTEEEEEESSSTTEEEEEE-SPPP-